Protein AF-A0A399ENX2-F1 (afdb_monomer_lite)

Radius of gyration: 19.81 Å; chains: 1; bounding box: 39×36×62 Å

Organism: NCBI:txid2026184

Structure (mmCIF, N/CA/C/O backbone):
data_AF-A0A399ENX2-F1
#
_entry.id   AF-A0A399ENX2-F1
#
loop_
_atom_site.group_PDB
_atom_site.id
_atom_site.type_symbol
_atom_site.label_atom_id
_atom_site.label_alt_id
_atom_site.label_comp_id
_atom_site.label_asym_id
_atom_site.label_entity_id
_atom_site.label_seq_id
_atom_site.pdbx_PDB_ins_code
_atom_site.Cartn_x
_atom_site.Cartn_y
_atom_site.Cartn_z
_atom_site.occupancy
_atom_site.B_iso_or_equiv
_atom_site.auth_seq_id
_atom_site.auth_comp_id
_atom_site.auth_asym_id
_atom_site.auth_atom_id
_atom_site.pdbx_PDB_model_num
ATOM 1 N N . MET A 1 1 ? 6.459 10.804 -5.929 1.00 32.31 1 MET A N 1
ATOM 2 C CA . MET A 1 1 ? 5.048 11.078 -5.557 1.00 32.31 1 MET A CA 1
ATOM 3 C C . MET A 1 1 ? 4.232 11.403 -6.807 1.00 32.31 1 MET A C 1
ATOM 5 O O . MET A 1 1 ? 3.895 12.558 -7.044 1.00 32.31 1 MET A O 1
ATOM 9 N N . ARG A 1 2 ? 3.895 10.392 -7.619 1.00 31.39 2 ARG A N 1
ATOM 10 C CA . ARG A 1 2 ? 2.853 10.537 -8.644 1.00 31.39 2 ARG A CA 1
ATOM 11 C C . ARG A 1 2 ? 1.516 10.120 -8.028 1.00 31.39 2 ARG A C 1
ATOM 13 O O . ARG A 1 2 ? 1.031 9.014 -8.203 1.00 31.39 2 ARG A O 1
ATOM 20 N N . LEU A 1 3 ? 0.946 11.028 -7.238 1.00 34.56 3 LEU A N 1
ATOM 21 C CA . LEU A 1 3 ? -0.467 10.996 -6.867 1.00 34.56 3 LEU A CA 1
ATOM 22 C C . LEU A 1 3 ? -1.194 12.026 -7.737 1.00 34.56 3 LEU A C 1
ATOM 24 O O . LEU A 1 3 ? -1.279 13.186 -7.348 1.00 34.56 3 LEU A O 1
ATOM 28 N N . ALA A 1 4 ? -1.699 11.608 -8.902 1.00 41.62 4 ALA A N 1
ATOM 29 C CA . ALA A 1 4 ? -2.878 12.208 -9.534 1.00 41.62 4 ALA A CA 1
ATOM 30 C C . ALA A 1 4 ? -3.392 11.290 -10.666 1.00 41.62 4 ALA A C 1
ATOM 32 O O . ALA A 1 4 ? -2.636 10.958 -11.569 1.00 41.62 4 ALA A O 1
ATOM 33 N N . LEU A 1 5 ? -4.593 10.722 -10.524 1.00 34.06 5 LEU A N 1
ATOM 34 C CA . LEU A 1 5 ? -5.833 11.160 -11.189 1.00 34.06 5 LEU A CA 1
ATOM 35 C C . LEU A 1 5 ? -6.028 10.521 -12.574 1.00 34.06 5 LEU A C 1
ATOM 37 O O . LEU A 1 5 ? -5.441 10.927 -13.568 1.00 34.06 5 LEU A O 1
ATOM 41 N N . THR A 1 6 ? -6.941 9.551 -12.622 1.00 44.38 6 THR A N 1
ATOM 42 C CA . THR A 1 6 ? -7.705 9.220 -13.825 1.00 44.38 6 THR A CA 1
ATOM 43 C C . THR A 1 6 ? -8.323 10.501 -14.381 1.00 44.38 6 THR A C 1
ATOM 45 O O . THR A 1 6 ? -9.081 11.142 -13.653 1.00 44.38 6 THR A O 1
ATOM 48 N N . ASN A 1 7 ? -7.986 10.874 -15.618 1.00 37.62 7 ASN A N 1
ATOM 49 C CA . ASN A 1 7 ? -8.883 11.513 -16.588 1.00 37.62 7 ASN A CA 1
ATOM 50 C C . ASN A 1 7 ? -8.172 11.725 -17.938 1.00 37.62 7 ASN A C 1
ATOM 52 O O . ASN A 1 7 ? -7.182 12.442 -18.012 1.00 37.62 7 ASN A O 1
ATOM 56 N N . GLY A 1 8 ? -8.747 11.124 -18.987 1.00 34.31 8 GLY A N 1
ATOM 57 C CA . GLY A 1 8 ? -8.830 11.651 -20.354 1.00 34.31 8 GLY A CA 1
ATOM 58 C C . GLY A 1 8 ? -7.532 11.984 -21.088 1.00 34.31 8 GLY A C 1
ATOM 59 O O . GLY A 1 8 ? -7.083 13.126 -21.069 1.00 34.31 8 GLY A O 1
ATOM 60 N N . CYS A 1 9 ? -7.018 11.026 -21.861 1.00 28.86 9 CYS A N 1
ATOM 61 C CA . CYS A 1 9 ? -6.102 11.317 -22.960 1.00 28.86 9 CYS A CA 1
ATOM 62 C C . CYS A 1 9 ? -6.892 12.018 -24.083 1.00 28.86 9 CYS A C 1
ATOM 64 O O . CYS A 1 9 ? -7.527 11.372 -24.913 1.00 28.86 9 CYS A O 1
ATOM 66 N N . GLY A 1 10 ? -6.938 13.350 -24.050 1.00 32.22 10 GLY A N 1
ATOM 67 C CA . GLY A 1 10 ? -7.427 14.171 -25.153 1.00 32.22 10 GLY A CA 1
ATOM 68 C C . GLY A 1 10 ? -6.281 14.469 -26.109 1.00 32.22 10 GLY A C 1
ATOM 69 O O . GLY A 1 10 ? -5.343 15.181 -25.753 1.00 32.22 10 GLY A O 1
ATOM 70 N N . SER A 1 11 ? -6.349 13.919 -27.318 1.00 42.06 11 SER A N 1
ATOM 71 C CA . SER A 1 11 ? -5.441 14.244 -28.414 1.00 42.06 11 SER A CA 1
ATOM 72 C C . SER A 1 11 ? -5.590 15.718 -28.792 1.00 42.06 11 SER A C 1
ATOM 74 O O . SER A 1 11 ? -6.677 16.142 -29.170 1.00 42.06 11 SER A O 1
ATOM 76 N N . ASN A 1 12 ? -4.503 16.489 -28.746 1.00 36.00 12 ASN A N 1
ATOM 77 C CA . ASN A 1 12 ? -4.396 17.718 -29.524 1.00 36.00 12 ASN A CA 1
ATOM 78 C C . ASN A 1 12 ? -3.001 17.829 -30.142 1.00 36.00 12 ASN A C 1
ATOM 80 O O . ASN A 1 12 ? -1.979 17.804 -29.462 1.00 36.00 12 ASN A O 1
ATOM 84 N N . ASN A 1 13 ? -3.020 17.913 -31.467 1.00 46.28 13 ASN A N 1
ATOM 85 C CA . ASN A 1 13 ? -1.899 18.036 -32.380 1.00 46.28 13 ASN A CA 1
ATOM 86 C C . ASN A 1 13 ? -1.304 19.455 -32.294 1.00 46.28 13 ASN A C 1
ATOM 88 O O . ASN A 1 13 ? -2.024 20.429 -32.504 1.00 46.28 13 ASN A O 1
ATOM 92 N N . MET A 1 14 ? -0.005 19.578 -32.020 1.00 36.41 14 MET A N 1
ATOM 93 C CA . MET A 1 14 ? 0.771 20.816 -32.166 1.00 36.41 14 MET A CA 1
ATOM 94 C C . MET A 1 14 ? 2.115 20.446 -32.791 1.00 36.41 14 MET A C 1
ATOM 96 O O . MET A 1 14 ? 2.866 19.643 -32.243 1.00 36.41 14 MET A O 1
ATOM 100 N N . GLY A 1 15 ? 2.357 20.980 -33.986 1.00 35.19 15 GLY A N 1
ATOM 101 C CA . GLY A 1 15 ? 3.486 20.622 -34.829 1.00 35.19 15 GLY A CA 1
ATOM 102 C C . GLY A 1 15 ? 4.830 21.207 -34.393 1.00 35.19 15 GLY A C 1
ATOM 103 O O . GLY A 1 15 ? 4.901 22.244 -33.743 1.00 35.19 15 GLY A O 1
ATOM 104 N N . GLY A 1 16 ? 5.880 20.541 -34.881 1.00 40.84 16 GLY A N 1
ATOM 105 C CA . GLY A 1 16 ? 7.162 21.137 -35.251 1.00 40.84 16 GLY A CA 1
ATOM 106 C C . GLY A 1 16 ? 8.175 21.375 -34.136 1.00 40.84 16 GLY A C 1
ATOM 107 O O . GLY A 1 16 ? 8.324 22.507 -33.696 1.00 40.84 16 GLY A O 1
ATOM 108 N N . VAL A 1 17 ? 8.986 20.357 -33.818 1.00 38.97 17 VAL A N 1
ATOM 109 C CA . VAL A 1 17 ? 10.401 20.556 -33.451 1.00 38.97 17 VAL A CA 1
ATOM 110 C C . VAL A 1 17 ? 11.246 19.402 -34.012 1.00 38.97 17 VAL A C 1
ATOM 112 O O . VAL A 1 17 ? 10.841 18.244 -33.981 1.00 38.97 17 VAL A O 1
ATOM 115 N N . SER A 1 18 ? 12.387 19.773 -34.585 1.00 41.38 18 SER A N 1
ATOM 116 C CA . SER A 1 18 ? 13.378 18.999 -35.339 1.00 41.38 18 SER A CA 1
ATOM 117 C C . SER A 1 18 ? 14.214 18.011 -34.511 1.00 41.38 18 SER A C 1
ATOM 119 O O . SER A 1 18 ? 14.602 18.333 -33.393 1.00 41.38 18 SER A O 1
ATOM 121 N N . GLU A 1 19 ? 14.549 16.872 -35.136 1.00 44.53 19 GLU A N 1
ATOM 122 C CA . GLU A 1 19 ? 15.724 16.000 -34.918 1.00 44.53 19 GLU A CA 1
ATOM 123 C C . GLU A 1 19 ? 16.298 15.907 -33.490 1.00 44.53 19 GLU A C 1
ATOM 125 O O . GLU A 1 19 ? 17.283 16.546 -33.131 1.00 44.53 19 GLU A O 1
ATOM 130 N N . ALA A 1 20 ? 15.734 14.992 -32.703 1.00 41.16 20 ALA A N 1
ATOM 131 C CA . ALA A 1 20 ? 16.407 14.343 -31.582 1.00 41.16 20 ALA A CA 1
ATOM 132 C C . ALA A 1 20 ? 16.015 12.858 -31.606 1.00 41.16 20 ALA A C 1
ATOM 134 O O . ALA A 1 20 ? 14.891 12.537 -31.991 1.00 41.16 20 ALA A O 1
ATOM 135 N N . SER A 1 21 ? 16.951 11.961 -31.280 1.00 48.12 21 SER A N 1
ATOM 136 C CA . SER A 1 21 ? 16.830 10.498 -31.390 1.00 48.12 21 SER A CA 1
ATOM 137 C C . SER A 1 21 ? 15.417 9.986 -31.094 1.00 48.12 21 SER A C 1
ATOM 139 O O . SER A 1 21 ? 14.890 10.214 -30.006 1.00 48.12 21 SER A O 1
ATOM 141 N N . ASN A 1 22 ? 14.830 9.284 -32.062 1.00 54.19 22 ASN A N 1
ATOM 142 C CA . ASN A 1 22 ? 13.449 8.801 -32.068 1.00 54.19 22 ASN A CA 1
ATOM 143 C C . ASN A 1 22 ? 13.237 7.601 -31.118 1.00 54.19 22 ASN A C 1
ATOM 145 O O . ASN A 1 22 ? 12.662 6.584 -31.497 1.00 54.19 22 ASN A O 1
ATOM 149 N N . THR A 1 23 ? 13.771 7.687 -29.903 1.00 60.47 23 THR A N 1
ATOM 150 C CA . THR A 1 23 ? 13.661 6.658 -28.873 1.00 60.47 23 THR A CA 1
ATOM 151 C C . THR A 1 23 ? 12.516 7.055 -27.956 1.00 60.47 23 THR A C 1
ATOM 153 O O . THR A 1 23 ? 12.583 8.080 -27.274 1.00 60.47 23 THR A O 1
ATOM 156 N N . SER A 1 24 ? 11.436 6.272 -27.951 1.00 86.94 24 SER A N 1
ATOM 157 C CA . SER A 1 24 ? 10.315 6.531 -27.048 1.00 86.94 24 SER A CA 1
ATOM 158 C C . SER A 1 24 ? 10.769 6.399 -25.586 1.00 86.94 24 SER A C 1
ATOM 160 O O . SER A 1 24 ? 11.711 5.663 -25.284 1.00 86.94 24 SER A O 1
ATOM 162 N N . PHE A 1 25 ? 10.078 7.057 -24.644 1.00 84.62 25 PHE A N 1
ATOM 163 C CA . PHE A 1 25 ? 10.338 6.857 -23.207 1.00 84.62 25 PHE A CA 1
ATOM 164 C C . PHE A 1 25 ? 10.316 5.368 -22.832 1.00 84.62 25 PHE A C 1
ATOM 166 O O . PHE A 1 25 ? 11.111 4.927 -22.010 1.00 84.62 25 PHE A O 1
ATOM 173 N N . ARG A 1 26 ? 9.433 4.589 -23.470 1.00 83.62 26 ARG A N 1
ATOM 174 C CA . ARG A 1 26 ? 9.309 3.145 -23.269 1.00 83.62 26 ARG A CA 1
ATOM 175 C C . ARG A 1 26 ? 10.575 2.399 -23.692 1.00 83.62 26 ARG A C 1
ATOM 177 O O . ARG A 1 26 ? 11.005 1.510 -22.965 1.00 83.62 26 ARG A O 1
ATOM 184 N N . ASP A 1 27 ? 11.180 2.764 -24.818 1.00 89.31 27 ASP A N 1
ATOM 185 C CA . ASP A 1 27 ? 12.401 2.117 -25.315 1.00 89.31 27 ASP A CA 1
ATOM 186 C C . ASP A 1 27 ? 13.619 2.501 -24.473 1.00 89.31 27 ASP A C 1
ATOM 188 O O . ASP A 1 27 ? 14.387 1.630 -24.073 1.00 89.31 27 ASP A O 1
ATOM 192 N N . TYR A 1 28 ? 13.737 3.779 -24.103 1.00 90.31 28 TYR A N 1
ATOM 193 C CA . TYR A 1 28 ? 14.757 4.233 -23.158 1.00 90.31 28 TYR A CA 1
ATOM 194 C C . TYR A 1 28 ? 14.627 3.517 -21.807 1.00 90.31 28 TYR A C 1
ATOM 196 O O . TYR A 1 28 ? 15.604 3.001 -21.274 1.00 90.31 28 TYR A O 1
ATOM 204 N N . PHE A 1 29 ? 13.410 3.437 -21.266 1.00 90.88 29 PHE A N 1
ATOM 205 C CA . PHE A 1 29 ? 13.159 2.771 -19.993 1.00 90.88 29 PHE A CA 1
ATOM 206 C C . PHE A 1 29 ? 13.505 1.277 -20.057 1.00 90.88 29 PHE A C 1
ATOM 208 O O . PHE A 1 29 ? 14.125 0.758 -19.133 1.00 90.88 29 PHE A O 1
ATOM 215 N N . LYS A 1 30 ? 13.162 0.589 -21.156 1.00 91.56 30 LYS A N 1
ATOM 216 C CA . LYS A 1 30 ? 13.556 -0.811 -21.381 1.00 91.56 30 LYS A CA 1
ATOM 217 C C . LYS A 1 30 ? 15.075 -0.989 -21.367 1.00 91.56 30 LYS A C 1
ATOM 219 O O . LYS A 1 30 ? 15.543 -1.949 -20.764 1.00 91.56 30 LYS A O 1
ATOM 224 N N . GLU A 1 31 ? 15.818 -0.085 -22.003 1.00 94.25 31 GLU A N 1
ATOM 225 C CA . GLU A 1 31 ? 17.284 -0.125 -22.040 1.00 94.25 31 GLU A CA 1
ATOM 226 C C . GLU A 1 31 ? 17.889 0.066 -20.644 1.00 94.25 31 GLU A C 1
ATOM 228 O O . GLU A 1 31 ? 18.659 -0.774 -20.188 1.00 94.25 31 GLU A O 1
ATOM 233 N N . VAL A 1 32 ? 17.473 1.109 -19.916 1.00 94.19 32 VAL A N 1
ATOM 234 C CA . VAL A 1 32 ? 17.967 1.385 -18.552 1.00 94.19 32 VAL A CA 1
ATOM 235 C C . VAL A 1 32 ? 17.700 0.205 -17.612 1.00 94.19 32 VAL A C 1
ATOM 237 O O . VAL A 1 32 ? 18.558 -0.176 -16.822 1.00 94.19 32 VAL A O 1
ATOM 240 N N . MET A 1 33 ? 16.535 -0.439 -17.726 1.00 95.50 33 MET A N 1
ATOM 241 C CA . MET A 1 33 ? 16.175 -1.586 -16.885 1.00 95.50 33 MET A CA 1
ATOM 242 C C . MET A 1 33 ? 16.974 -2.873 -17.193 1.00 95.50 33 MET A C 1
ATOM 244 O O . MET A 1 33 ? 16.804 -3.875 -16.487 1.00 95.50 33 MET A O 1
ATOM 248 N N . GLN A 1 34 ? 17.858 -2.890 -18.199 1.00 96.19 34 GLN A N 1
ATOM 249 C CA . GLN A 1 34 ? 18.798 -4.001 -18.405 1.00 96.19 34 GLN A CA 1
ATOM 250 C C . GLN A 1 34 ? 19.881 -4.056 -17.317 1.00 96.19 34 GLN A C 1
ATOM 252 O O . GLN A 1 34 ? 20.359 -5.149 -16.993 1.00 96.19 34 GLN A O 1
ATOM 257 N N . ASP A 1 35 ? 20.197 -2.929 -16.675 1.00 97.56 35 ASP A N 1
ATOM 258 C CA . ASP A 1 35 ? 21.131 -2.877 -15.549 1.00 97.56 35 ASP A CA 1
ATOM 259 C C . ASP A 1 35 ? 20.485 -3.450 -14.261 1.00 97.56 35 ASP A C 1
ATOM 261 O O . ASP A 1 35 ? 19.408 -3.004 -13.844 1.00 97.56 35 ASP A O 1
ATOM 265 N N . PRO A 1 36 ? 21.093 -4.467 -13.612 1.00 97.62 36 PRO A N 1
ATOM 266 C CA . PRO A 1 36 ? 20.624 -4.991 -12.329 1.00 97.62 36 PRO A CA 1
ATOM 267 C C . PRO A 1 36 ? 20.491 -3.962 -11.203 1.00 97.62 36 PRO A C 1
ATOM 269 O O . PRO A 1 36 ? 19.549 -4.075 -10.413 1.00 97.62 36 PRO A O 1
ATOM 272 N N . GLU A 1 37 ? 21.390 -2.983 -11.116 1.00 97.44 37 GLU A N 1
ATOM 273 C CA . GLU A 1 37 ? 21.341 -1.953 -10.078 1.00 97.44 37 GLU A CA 1
ATOM 274 C C . GLU A 1 37 ? 20.180 -0.987 -10.318 1.00 97.44 37 GLU A C 1
ATOM 276 O O . GLU A 1 37 ? 19.431 -0.692 -9.386 1.00 97.44 37 GLU A O 1
ATOM 281 N N . GLU A 1 38 ? 19.938 -0.593 -11.570 1.00 97.44 38 GLU A N 1
ATOM 282 C CA . GLU A 1 38 ? 18.780 0.235 -11.932 1.00 97.44 38 GLU A CA 1
ATOM 283 C C . GLU A 1 38 ? 17.459 -0.478 -11.614 1.00 97.44 38 GLU A C 1
ATOM 285 O O . GLU A 1 38 ? 16.547 0.115 -11.032 1.00 97.44 38 GLU A O 1
ATOM 290 N N . ARG A 1 39 ? 17.359 -1.790 -11.882 1.00 96.94 39 ARG A N 1
ATOM 291 C CA . ARG A 1 39 ? 16.182 -2.583 -11.474 1.00 96.94 39 ARG A CA 1
ATOM 292 C C . ARG A 1 39 ? 15.990 -2.614 -9.963 1.00 96.94 39 ARG A C 1
ATOM 294 O O . ARG A 1 39 ? 14.848 -2.600 -9.497 1.00 96.94 39 ARG A O 1
ATOM 301 N N . ARG A 1 40 ? 17.079 -2.715 -9.195 1.00 97.44 40 ARG A N 1
ATOM 302 C CA . ARG A 1 40 ? 17.031 -2.734 -7.728 1.00 97.44 40 ARG A CA 1
ATOM 303 C C . ARG A 1 40 ? 16.540 -1.391 -7.192 1.00 97.44 40 ARG A C 1
ATOM 305 O O . ARG A 1 40 ? 15.585 -1.373 -6.420 1.00 97.44 40 ARG A O 1
ATOM 312 N N . LEU A 1 41 ? 17.127 -0.288 -7.652 1.00 97.25 41 LEU A N 1
ATOM 313 C CA . LEU A 1 41 ? 16.725 1.064 -7.260 1.00 97.25 41 LEU A CA 1
ATOM 314 C C . LEU A 1 41 ? 15.274 1.353 -7.657 1.00 97.25 41 LEU A C 1
ATOM 316 O O . LEU A 1 41 ? 14.492 1.854 -6.851 1.00 97.25 41 LEU A O 1
ATOM 320 N N . TYR A 1 42 ? 14.873 0.971 -8.869 1.00 96.06 42 TYR A N 1
ATOM 321 C CA . TYR A 1 42 ? 13.496 1.152 -9.314 1.00 96.06 42 TYR A CA 1
ATOM 322 C C . TYR A 1 42 ? 12.502 0.336 -8.475 1.00 96.06 42 TYR A C 1
ATOM 324 O O . TYR A 1 42 ? 11.445 0.842 -8.096 1.00 96.06 42 TYR A O 1
ATOM 332 N N . ARG A 1 43 ? 12.852 -0.905 -8.109 1.00 95.88 43 ARG A N 1
ATOM 333 C CA . ARG A 1 43 ? 12.059 -1.705 -7.165 1.00 95.88 43 ARG A CA 1
ATOM 334 C C . ARG A 1 43 ? 11.900 -0.992 -5.823 1.00 95.88 43 ARG A C 1
ATOM 336 O O . ARG A 1 43 ? 10.783 -0.942 -5.317 1.00 95.88 43 ARG A O 1
ATOM 343 N N . GLU A 1 44 ? 12.968 -0.428 -5.264 1.00 96.44 44 GLU A N 1
ATOM 344 C CA . GLU A 1 44 ? 12.912 0.305 -3.990 1.00 96.44 44 GLU A CA 1
ATOM 345 C C . GLU A 1 44 ? 11.950 1.499 -4.055 1.00 96.44 44 GLU A C 1
ATOM 347 O O 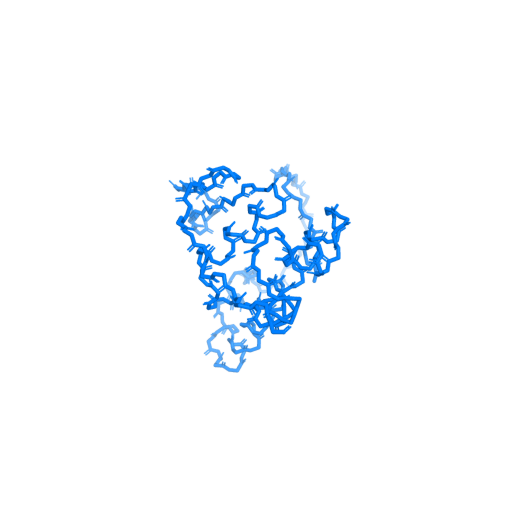. GLU A 1 44 ? 11.163 1.702 -3.125 1.00 96.44 44 GLU A O 1
ATOM 352 N N . VAL A 1 45 ? 11.943 2.225 -5.180 1.00 97.00 45 VAL A N 1
ATOM 353 C CA . VAL A 1 45 ? 10.992 3.318 -5.436 1.00 97.00 45 VAL A CA 1
ATOM 354 C C . VAL A 1 45 ? 9.550 2.807 -5.436 1.00 97.00 45 VAL A C 1
ATOM 356 O O . VAL A 1 45 ? 8.711 3.369 -4.733 1.00 97.00 45 VAL A O 1
ATOM 359 N N . LEU A 1 46 ? 9.248 1.725 -6.163 1.00 96.50 46 LEU A N 1
ATOM 360 C CA . LEU A 1 46 ? 7.896 1.146 -6.201 1.00 96.50 46 LEU A CA 1
ATOM 361 C C . LEU A 1 46 ? 7.412 0.710 -4.811 1.00 96.50 46 LEU A C 1
ATOM 363 O O . LEU A 1 46 ? 6.251 0.911 -4.446 1.00 96.50 46 LEU A O 1
ATOM 367 N N . GLU A 1 47 ? 8.301 0.118 -4.015 1.00 96.44 47 GLU A N 1
ATOM 368 C CA . GLU A 1 47 ? 7.979 -0.281 -2.649 1.00 96.44 47 GLU A CA 1
ATOM 369 C C . GLU A 1 47 ? 7.704 0.933 -1.754 1.00 96.44 47 GLU A C 1
ATOM 371 O O . GLU A 1 47 ? 6.762 0.915 -0.959 1.00 96.44 47 GLU A O 1
ATOM 376 N N . GLU A 1 48 ? 8.469 2.015 -1.910 1.00 96.88 48 GLU A N 1
ATOM 377 C CA . GLU A 1 48 ? 8.227 3.272 -1.202 1.00 96.88 48 GLU A CA 1
ATOM 378 C C . GLU A 1 48 ? 6.885 3.904 -1.578 1.00 96.88 48 GLU A C 1
ATOM 380 O O . GLU A 1 48 ? 6.147 4.367 -0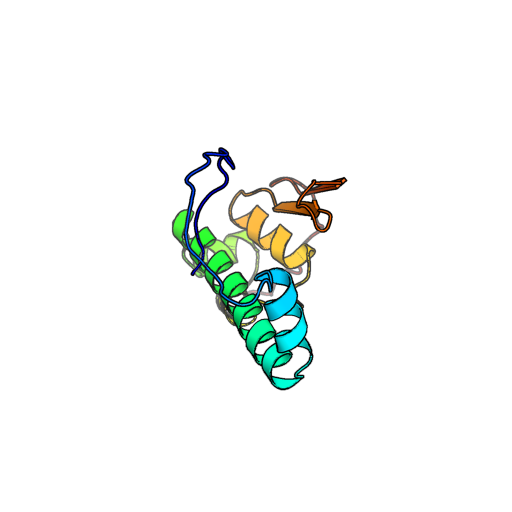.703 1.00 96.88 48 GLU A O 1
ATOM 385 N N . GLU A 1 49 ? 6.523 3.887 -2.860 1.00 96.94 49 GLU A N 1
ATOM 386 C CA . GLU A 1 49 ? 5.234 4.397 -3.322 1.00 96.94 49 GLU A CA 1
ATOM 387 C C . GLU A 1 49 ? 4.062 3.637 -2.693 1.00 96.94 49 GLU A C 1
ATOM 389 O O . GLU A 1 49 ? 3.102 4.271 -2.239 1.00 96.94 49 GLU A O 1
ATOM 394 N N . LEU A 1 50 ? 4.160 2.309 -2.563 1.00 97.00 50 LEU A N 1
ATOM 395 C CA . LEU A 1 50 ? 3.141 1.515 -1.876 1.00 97.00 50 LEU A CA 1
ATOM 396 C C . LEU A 1 50 ? 3.051 1.859 -0.380 1.00 97.00 50 LEU A C 1
ATOM 398 O O . LEU A 1 50 ? 1.945 2.063 0.127 1.00 97.00 50 LEU A O 1
ATOM 402 N N . ARG A 1 51 ? 4.184 1.989 0.328 1.00 97.12 51 ARG A N 1
ATOM 403 C CA . ARG A 1 51 ? 4.200 2.422 1.745 1.00 97.12 51 ARG A CA 1
ATOM 404 C C . ARG A 1 51 ? 3.505 3.767 1.919 1.00 97.12 51 ARG A C 1
ATOM 406 O O . ARG A 1 51 ? 2.599 3.917 2.745 1.00 97.12 51 ARG A O 1
ATOM 413 N N . ASN A 1 52 ? 3.892 4.734 1.092 1.00 97.81 52 ASN A N 1
ATOM 414 C CA . ASN A 1 52 ? 3.344 6.083 1.112 1.00 97.81 52 ASN A CA 1
ATOM 415 C C . ASN A 1 52 ? 1.838 6.085 0.814 1.00 97.81 52 ASN A C 1
ATOM 417 O O . ASN A 1 52 ? 1.088 6.797 1.487 1.00 97.81 52 ASN A O 1
ATOM 421 N N . LEU A 1 53 ? 1.374 5.255 -0.126 1.00 97.88 53 LEU A N 1
ATOM 422 C CA . LEU A 1 53 ? -0.046 5.088 -0.432 1.00 97.88 53 LEU A CA 1
ATOM 423 C C . LEU A 1 53 ? -0.842 4.569 0.775 1.00 97.88 53 LEU A C 1
ATOM 425 O O . LEU A 1 53 ? -1.880 5.144 1.107 1.00 97.88 53 LEU A O 1
ATOM 429 N N . LEU A 1 54 ? -0.371 3.530 1.470 1.00 97.94 54 LEU A N 1
ATOM 430 C CA . LEU A 1 54 ? -1.082 2.975 2.631 1.00 97.94 54 LEU A CA 1
ATOM 431 C C . LEU A 1 54 ? -1.195 3.988 3.780 1.00 97.94 54 LEU A C 1
ATOM 433 O O . LEU A 1 54 ? -2.279 4.162 4.358 1.00 97.94 54 LEU A O 1
ATOM 437 N N . VAL A 1 55 ? -0.107 4.708 4.068 1.00 98.31 55 VAL A N 1
ATOM 438 C CA . VAL A 1 55 ? -0.087 5.787 5.071 1.00 98.31 55 VAL A CA 1
ATOM 439 C C . VAL A 1 55 ? -1.037 6.913 4.665 1.00 98.31 55 VAL A C 1
ATOM 441 O O . VAL A 1 55 ? -1.803 7.429 5.489 1.00 98.31 55 VAL A O 1
ATOM 444 N N . TYR A 1 56 ? -1.008 7.298 3.389 1.00 98.38 56 TYR A N 1
ATOM 445 C CA . TYR A 1 56 ? -1.872 8.329 2.831 1.00 98.38 56 TYR A CA 1
ATOM 446 C C . TYR A 1 56 ? -3.355 7.974 2.967 1.00 98.38 56 TYR A C 1
ATOM 448 O O . TYR A 1 56 ? -4.135 8.793 3.455 1.00 98.38 56 TYR A O 1
ATOM 456 N N . LEU A 1 57 ? -3.748 6.755 2.588 1.00 98.19 57 LEU A N 1
ATOM 457 C CA . LEU A 1 57 ? -5.132 6.288 2.666 1.00 98.19 57 LEU A CA 1
ATOM 458 C C . LEU A 1 57 ? -5.648 6.289 4.107 1.00 98.19 57 LEU A C 1
ATOM 460 O O . LEU A 1 57 ? -6.741 6.803 4.368 1.00 98.19 57 LEU A O 1
ATOM 464 N N . ARG A 1 58 ? -4.847 5.807 5.066 1.00 98.44 58 ARG A N 1
ATOM 465 C CA . ARG A 1 58 ? -5.216 5.847 6.488 1.00 98.44 58 ARG A CA 1
ATOM 466 C C . ARG A 1 58 ? -5.420 7.279 6.979 1.00 98.44 58 ARG A C 1
ATOM 468 O O . ARG A 1 58 ? -6.433 7.574 7.618 1.00 98.44 58 ARG A O 1
ATOM 475 N N . LYS A 1 59 ? -4.487 8.184 6.660 1.00 98.25 59 LYS A N 1
ATOM 476 C CA . LYS A 1 59 ? -4.597 9.608 7.017 1.00 98.25 59 LYS A CA 1
ATOM 477 C C . LYS A 1 59 ? -5.815 10.266 6.366 1.00 98.25 59 LYS A C 1
ATOM 479 O O . LYS A 1 59 ? -6.524 11.007 7.040 1.00 98.25 59 LYS A O 1
ATOM 4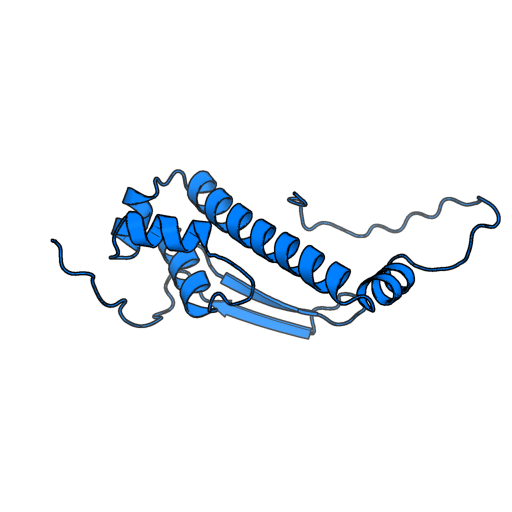84 N N . ARG A 1 60 ? -6.121 9.950 5.102 1.00 98.31 60 ARG A N 1
ATOM 485 C CA . ARG A 1 60 ? -7.339 10.408 4.407 1.00 98.31 60 ARG A CA 1
ATOM 486 C C . ARG A 1 60 ? -8.620 9.967 5.109 1.00 98.31 60 ARG A C 1
ATOM 488 O O . ARG A 1 60 ? -9.581 10.729 5.140 1.00 98.31 60 ARG A O 1
ATOM 495 N N . ARG A 1 61 ? -8.627 8.775 5.709 1.00 97.56 61 ARG A N 1
ATOM 496 C CA . ARG A 1 61 ? -9.730 8.282 6.551 1.00 97.56 61 ARG A CA 1
ATOM 497 C C . ARG A 1 61 ? -9.690 8.807 7.994 1.00 97.56 61 ARG A C 1
ATOM 499 O O . ARG A 1 61 ? -10.534 8.419 8.790 1.00 97.56 61 ARG A O 1
ATOM 506 N N . ARG A 1 62 ? -8.759 9.715 8.320 1.00 97.94 62 ARG A N 1
ATOM 507 C CA . ARG A 1 62 ? -8.584 10.353 9.639 1.00 97.94 62 ARG A CA 1
ATOM 508 C C . ARG A 1 62 ? -8.342 9.356 10.778 1.00 97.94 62 ARG A C 1
ATOM 510 O O . ARG A 1 62 ? -8.739 9.601 11.912 1.00 97.94 62 ARG A O 1
ATOM 517 N N . LEU A 1 63 ? -7.676 8.240 10.484 1.00 98.00 63 LEU A N 1
ATOM 518 C CA . LEU A 1 63 ? -7.376 7.207 11.475 1.00 98.00 63 LEU A CA 1
ATOM 519 C C . LEU A 1 63 ? -5.931 7.302 11.973 1.00 98.00 63 LEU A C 1
ATOM 521 O O . LEU A 1 63 ? -4.977 7.467 11.202 1.00 98.00 63 LEU A O 1
ATOM 525 N N . THR A 1 64 ? -5.753 7.141 13.282 1.00 98.38 64 THR A N 1
ATOM 526 C CA . THR A 1 64 ? -4.437 6.874 13.873 1.00 98.38 64 THR A CA 1
ATOM 527 C C . THR A 1 64 ? -4.027 5.425 13.585 1.00 98.38 64 THR A C 1
ATOM 529 O O . THR A 1 64 ? -4.860 4.592 13.227 1.00 98.38 64 THR A O 1
ATOM 532 N N . GLN A 1 65 ? -2.742 5.093 13.747 1.00 98.19 65 GLN A N 1
ATOM 533 C CA . GLN A 1 65 ? -2.297 3.693 13.663 1.00 98.19 65 GLN A CA 1
ATOM 534 C C . GLN A 1 65 ? -2.989 2.816 14.718 1.00 98.19 65 GLN A C 1
ATOM 536 O O . GLN A 1 65 ? -3.298 1.668 14.434 1.00 98.19 65 GLN A O 1
ATOM 541 N N . GLN A 1 66 ? -3.265 3.368 15.906 1.00 98.19 66 GLN A N 1
ATOM 542 C CA . GLN A 1 66 ? -3.992 2.685 16.980 1.00 98.19 66 GLN A CA 1
ATOM 543 C C . GLN A 1 66 ? -5.435 2.363 16.565 1.00 98.19 66 GLN A C 1
ATOM 545 O O . GLN A 1 66 ? -5.848 1.212 16.639 1.00 98.19 66 GLN A O 1
ATOM 550 N N . ALA A 1 67 ? -6.165 3.348 16.035 1.00 97.94 67 ALA A N 1
ATOM 551 C CA . ALA A 1 67 ? -7.544 3.146 15.590 1.00 97.94 67 ALA A CA 1
ATOM 552 C C . ALA A 1 67 ? -7.637 2.153 14.418 1.00 97.94 67 ALA A C 1
ATOM 554 O O . ALA A 1 67 ? -8.588 1.383 14.325 1.00 97.94 67 ALA A O 1
ATOM 555 N N . LEU A 1 68 ? -6.650 2.146 13.514 1.00 97.50 68 LEU A N 1
ATOM 556 C CA . LEU A 1 68 ? -6.588 1.133 12.460 1.00 97.50 68 LEU A CA 1
ATOM 557 C C . LEU A 1 68 ? -6.289 -0.264 13.030 1.00 97.50 68 LEU A C 1
ATOM 559 O O . LEU A 1 68 ? -6.880 -1.243 12.582 1.00 97.50 68 LEU A O 1
ATOM 563 N N . ALA A 1 69 ? -5.403 -0.356 14.022 1.00 96.25 69 ALA A N 1
ATOM 564 C CA . ALA A 1 69 ? -5.051 -1.613 14.672 1.00 96.25 69 ALA A CA 1
ATOM 565 C C . ALA A 1 69 ? -6.261 -2.258 15.363 1.00 96.25 69 ALA A C 1
ATOM 567 O O . ALA A 1 69 ? -6.491 -3.453 15.194 1.00 96.25 69 ALA A O 1
ATOM 568 N N . GLU A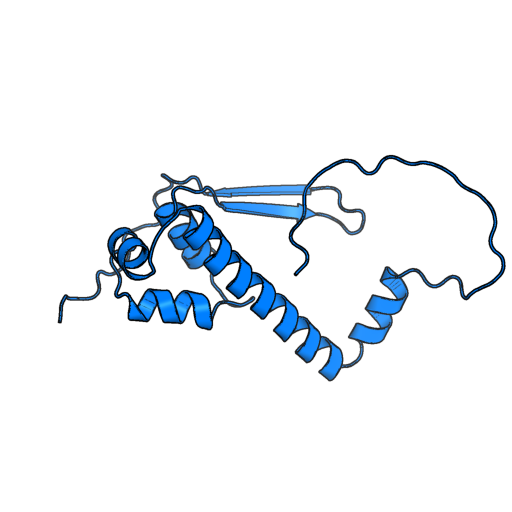 1 70 ? -7.082 -1.452 16.041 1.00 95.88 70 GLU A N 1
ATOM 569 C CA . GLU A 1 70 ? -8.348 -1.882 16.651 1.00 95.88 70 GLU A CA 1
ATOM 570 C C . GLU A 1 70 ? -9.310 -2.475 15.618 1.00 95.88 70 GLU A C 1
ATOM 572 O O . GLU A 1 70 ? -9.880 -3.538 15.847 1.00 95.88 70 GLU A O 1
ATOM 577 N N . ARG A 1 71 ? -9.438 -1.843 14.444 1.00 94.62 71 ARG A N 1
ATOM 578 C CA . ARG A 1 71 ? -10.279 -2.357 13.350 1.00 94.62 71 ARG A CA 1
ATOM 579 C C . ARG A 1 71 ? -9.745 -3.646 12.732 1.00 94.62 71 ARG A C 1
ATOM 581 O O . ARG A 1 71 ? -10.528 -4.469 12.277 1.00 94.62 71 ARG A O 1
ATOM 588 N N . LEU A 1 72 ? -8.424 -3.809 12.696 1.00 92.56 72 LEU A N 1
ATOM 589 C CA . LEU A 1 72 ? -7.760 -5.001 12.165 1.00 92.56 72 LEU A CA 1
ATOM 590 C C . LEU A 1 72 ? -7.671 -6.149 13.186 1.00 92.56 72 LEU A C 1
ATOM 592 O O . LEU A 1 72 ? -7.359 -7.276 12.797 1.00 92.56 72 LEU A O 1
ATOM 596 N N . GLY A 1 73 ? -7.905 -5.878 14.475 1.00 93.06 73 GLY A N 1
ATOM 597 C CA . GLY A 1 73 ? -7.696 -6.846 15.555 1.00 93.06 73 GLY A CA 1
ATOM 598 C C . GLY A 1 73 ? -6.219 -7.184 15.800 1.00 93.06 73 GLY A C 1
ATOM 599 O O . GLY A 1 73 ? -5.898 -8.306 16.194 1.00 93.06 73 GLY A O 1
ATOM 600 N N . VAL A 1 74 ? -5.312 -6.235 15.544 1.00 93.44 74 VAL A N 1
ATOM 601 C CA . VAL A 1 74 ? -3.854 -6.391 15.710 1.00 93.44 74 VAL A CA 1
ATOM 602 C C . VAL A 1 74 ? -3.287 -5.299 16.618 1.00 93.44 74 VAL A C 1
ATOM 604 O O . VAL A 1 74 ? -3.993 -4.392 17.048 1.00 93.44 74 VAL A O 1
ATOM 607 N N . THR A 1 75 ? -1.989 -5.353 16.914 1.00 95.44 75 THR A N 1
ATOM 608 C CA . THR A 1 75 ? -1.322 -4.305 17.701 1.00 95.44 75 THR A CA 1
ATOM 609 C C . THR A 1 75 ? -0.994 -3.074 16.852 1.00 95.44 75 THR A C 1
ATOM 611 O O . THR A 1 75 ? -0.758 -3.164 15.644 1.00 95.44 75 THR A O 1
ATOM 614 N N . ARG A 1 76 ? -0.875 -1.900 17.487 1.00 97.06 76 ARG A N 1
ATOM 615 C CA . ARG A 1 76 ? -0.363 -0.690 16.817 1.00 97.06 76 ARG A CA 1
ATOM 616 C C . ARG A 1 76 ? 1.021 -0.912 16.200 1.00 97.06 76 ARG A C 1
ATOM 618 O O . ARG A 1 76 ? 1.285 -0.412 15.109 1.00 97.06 76 ARG A O 1
ATOM 625 N N . SER A 1 77 ? 1.889 -1.664 16.885 1.00 96.38 77 SER A N 1
ATOM 626 C CA . SER A 1 77 ? 3.216 -2.032 16.374 1.00 96.38 77 SER A CA 1
ATOM 627 C C . SER A 1 77 ? 3.105 -2.818 15.066 1.00 96.38 77 SER A C 1
ATOM 629 O O . SER A 1 77 ? 3.794 -2.501 14.099 1.00 96.38 77 SER A O 1
ATOM 631 N N . ARG A 1 78 ? 2.154 -3.761 14.980 1.00 95.12 78 ARG A N 1
ATOM 632 C CA . ARG A 1 78 ? 1.890 -4.512 13.750 1.00 95.12 78 ARG A CA 1
ATOM 633 C C . ARG A 1 78 ? 1.448 -3.602 12.606 1.00 95.12 78 ARG A C 1
ATOM 635 O O . ARG A 1 78 ? 1.965 -3.758 11.508 1.00 95.12 78 ARG A O 1
ATOM 642 N N . VAL A 1 79 ? 0.576 -2.622 12.853 1.00 96.44 79 VAL A N 1
ATOM 643 C CA . VAL A 1 79 ? 0.202 -1.621 11.831 1.00 96.44 79 VAL A CA 1
ATOM 644 C C . VAL A 1 79 ? 1.404 -0.781 11.406 1.00 96.44 79 VAL A C 1
ATOM 646 O O . VAL A 1 79 ? 1.614 -0.581 10.214 1.00 96.44 79 VAL A O 1
ATOM 649 N N . SER A 1 80 ? 2.225 -0.324 12.355 1.00 96.75 80 SER A N 1
ATOM 650 C CA . SER A 1 80 ? 3.448 0.416 12.026 1.00 96.75 80 SER A CA 1
ATOM 651 C C . SER A 1 80 ? 4.396 -0.417 11.166 1.00 96.75 80 SER A C 1
ATOM 653 O O . SER A 1 80 ? 4.975 0.112 10.224 1.00 96.75 80 SER A O 1
ATOM 655 N N . GLN A 1 81 ? 4.540 -1.709 11.468 1.00 94.88 81 GLN A N 1
ATOM 656 C CA . GLN A 1 81 ? 5.336 -2.629 10.667 1.00 94.88 81 GLN A CA 1
ATOM 657 C C . GLN A 1 81 ? 4.726 -2.809 9.275 1.00 94.88 81 GLN A C 1
ATOM 659 O O . GLN A 1 81 ? 5.453 -2.691 8.303 1.00 94.88 81 GLN A O 1
ATOM 664 N N . MET A 1 82 ? 3.410 -3.027 9.164 1.00 94.56 82 MET A N 1
ATOM 665 C CA . MET A 1 82 ? 2.723 -3.133 7.871 1.00 94.56 82 MET A CA 1
ATOM 666 C C . MET A 1 82 ? 2.964 -1.899 6.993 1.00 94.56 82 MET A C 1
ATOM 668 O O . MET A 1 82 ? 3.248 -2.051 5.813 1.00 94.56 82 MET A O 1
ATOM 672 N N . GLU A 1 83 ? 2.893 -0.686 7.551 1.00 96.12 83 GLU A N 1
ATOM 673 C CA . GLU A 1 83 ? 3.158 0.552 6.803 1.00 96.12 83 GLU A CA 1
ATOM 674 C C . GLU A 1 83 ? 4.644 0.730 6.453 1.00 96.12 83 GLU A C 1
ATOM 676 O O . GLU A 1 83 ? 4.961 1.223 5.374 1.00 96.12 83 GLU A O 1
ATOM 681 N N . ALA A 1 84 ? 5.558 0.338 7.344 1.00 94.56 84 ALA A N 1
ATOM 682 C CA . ALA A 1 84 ? 6.999 0.514 7.152 1.00 94.56 84 ALA A CA 1
ATOM 683 C C . ALA A 1 84 ? 7.634 -0.560 6.257 1.00 94.56 84 ALA A C 1
ATOM 685 O O . ALA A 1 84 ? 8.626 -0.283 5.592 1.00 94.56 84 ALA A O 1
ATOM 686 N N . SER A 1 85 ? 7.080 -1.773 6.240 1.00 92.62 85 SER A N 1
ATOM 687 C CA . SER A 1 85 ? 7.594 -2.909 5.472 1.00 92.62 85 SER A CA 1
ATOM 688 C C . SER A 1 85 ? 6.745 -3.243 4.248 1.00 92.62 85 SER A C 1
ATOM 690 O O . SER A 1 85 ? 6.996 -4.267 3.616 1.00 92.62 85 SER A O 1
ATOM 692 N N . ALA A 1 86 ? 5.716 -2.447 3.928 1.00 92.81 86 ALA A N 1
ATOM 693 C CA . ALA A 1 86 ? 4.969 -2.649 2.693 1.00 92.81 86 ALA A CA 1
ATOM 694 C C . ALA A 1 86 ? 5.888 -2.485 1.472 1.00 92.81 86 ALA A C 1
ATOM 696 O O . ALA A 1 86 ? 6.844 -1.704 1.466 1.00 92.81 86 ALA A O 1
ATOM 697 N N . GLY A 1 87 ? 5.579 -3.263 0.443 1.00 94.25 87 GLY A N 1
ATOM 698 C CA . GLY A 1 87 ? 6.353 -3.396 -0.785 1.00 94.25 87 GLY A CA 1
ATOM 699 C C . GLY A 1 87 ? 5.719 -4.419 -1.726 1.00 94.25 87 GLY A C 1
ATOM 700 O O . GLY A 1 87 ? 4.660 -4.970 -1.420 1.00 94.25 87 GLY A O 1
ATOM 701 N N . LEU A 1 88 ? 6.363 -4.708 -2.857 1.00 92.69 88 LEU A N 1
ATOM 702 C CA . LEU A 1 88 ? 5.808 -5.572 -3.908 1.00 92.69 88 LEU A CA 1
ATOM 703 C C . LEU A 1 88 ? 5.590 -7.030 -3.463 1.00 92.69 88 LEU A C 1
ATOM 705 O O . LEU A 1 88 ? 4.840 -7.757 -4.103 1.00 92.69 88 LEU A O 1
ATOM 709 N N . SER A 1 89 ? 6.215 -7.457 -2.363 1.00 92.75 89 SER A N 1
ATOM 710 C CA . SER A 1 89 ? 6.006 -8.769 -1.735 1.00 92.75 89 SER A CA 1
ATOM 711 C C . SER A 1 89 ? 4.814 -8.815 -0.768 1.00 92.75 89 SER A C 1
ATOM 713 O O . SER A 1 89 ? 4.511 -9.872 -0.214 1.00 92.75 89 SER A O 1
ATOM 715 N N . THR A 1 90 ? 4.130 -7.689 -0.541 1.00 94.75 90 THR A N 1
ATOM 716 C CA . THR A 1 90 ? 2.958 -7.638 0.343 1.00 94.75 90 THR A CA 1
ATOM 717 C C . THR A 1 90 ? 1.824 -8.441 -0.278 1.00 94.75 90 THR A C 1
ATOM 719 O O . THR A 1 90 ? 1.450 -8.207 -1.426 1.00 94.75 90 THR A O 1
ATOM 722 N N . SER A 1 91 ? 1.259 -9.383 0.479 1.00 93.56 91 SER A N 1
ATOM 723 C CA . SER A 1 91 ? 0.194 -10.235 -0.044 1.00 93.56 91 SER A CA 1
ATOM 724 C C . SER A 1 91 ? -1.064 -9.431 -0.375 1.00 93.56 91 SER A C 1
ATOM 726 O O . SER A 1 91 ? -1.404 -8.451 0.298 1.00 93.56 91 SER A O 1
ATOM 728 N N . LEU A 1 92 ? -1.800 -9.896 -1.387 1.00 93.56 92 LEU A N 1
ATOM 729 C CA . LEU A 1 92 ? -3.094 -9.325 -1.753 1.00 93.56 92 LEU A CA 1
ATOM 730 C C . LEU A 1 92 ? -4.062 -9.310 -0.563 1.00 93.56 92 LEU A C 1
ATOM 732 O O . LEU A 1 92 ? -4.757 -8.323 -0.345 1.00 93.56 92 LEU A O 1
ATOM 736 N N . GLU A 1 93 ? -4.061 -10.372 0.242 1.00 92.31 93 GLU A N 1
ATOM 737 C CA . GLU A 1 93 ? -4.891 -10.469 1.441 1.00 92.31 93 GLU A CA 1
ATOM 738 C C . GLU A 1 93 ? -4.560 -9.374 2.467 1.00 92.31 93 GLU A C 1
ATOM 740 O O . GLU A 1 93 ? -5.468 -8.747 3.009 1.00 92.31 93 GLU A O 1
ATOM 745 N N . ALA A 1 94 ? -3.276 -9.083 2.707 1.00 93.19 94 ALA A N 1
ATOM 746 C CA . ALA A 1 94 ? -2.878 -8.027 3.636 1.00 93.19 94 ALA A CA 1
ATOM 747 C C . ALA A 1 94 ? -3.343 -6.644 3.153 1.00 93.19 94 ALA A C 1
ATOM 749 O O . ALA A 1 94 ? -3.868 -5.861 3.949 1.00 93.19 94 ALA A O 1
ATOM 750 N N . LEU A 1 95 ? -3.203 -6.360 1.853 1.00 95.88 95 LEU A N 1
ATOM 751 C CA . LEU A 1 95 ? -3.702 -5.123 1.243 1.00 95.88 95 LEU A CA 1
ATOM 752 C C . LEU A 1 95 ? -5.230 -5.032 1.322 1.00 95.88 95 LEU A C 1
ATOM 754 O O . LEU A 1 95 ? -5.770 -3.969 1.632 1.00 95.88 95 LEU A O 1
ATOM 758 N N . ALA A 1 96 ? -5.926 -6.143 1.089 1.00 95.44 96 ALA A N 1
ATOM 759 C CA . ALA A 1 96 ? -7.378 -6.205 1.141 1.00 95.44 96 ALA A CA 1
ATOM 760 C C . ALA A 1 96 ? -7.907 -5.985 2.563 1.00 95.44 96 ALA A C 1
ATOM 762 O O . ALA A 1 96 ? -8.750 -5.116 2.761 1.00 95.44 96 ALA A O 1
ATOM 763 N N . ARG A 1 97 ? -7.345 -6.663 3.574 1.00 93.81 97 ARG A N 1
ATOM 764 C CA . ARG A 1 97 ? -7.681 -6.431 4.992 1.00 93.81 97 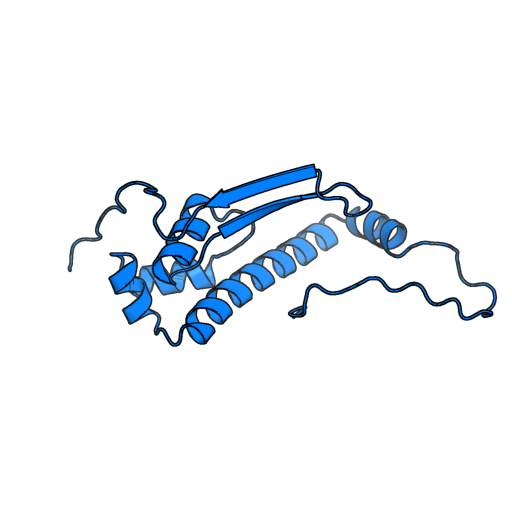ARG A CA 1
ATOM 765 C C . ARG A 1 97 ? -7.418 -4.981 5.403 1.00 93.81 97 ARG A C 1
ATOM 767 O O . ARG A 1 97 ? -8.237 -4.373 6.090 1.00 93.81 97 ARG A O 1
ATOM 774 N N . TYR A 1 98 ? -6.301 -4.400 4.957 1.00 96.12 98 TYR A N 1
ATOM 775 C CA . TYR A 1 98 ? -5.990 -2.992 5.209 1.00 96.12 98 TYR A CA 1
ATOM 776 C C . TYR A 1 98 ? -7.053 -2.066 4.597 1.00 96.12 98 TYR A C 1
ATOM 778 O O . TYR A 1 98 ? -7.554 -1.171 5.276 1.00 96.12 98 TYR A O 1
ATOM 786 N N . ALA A 1 99 ? -7.449 -2.303 3.342 1.00 96.62 99 ALA A N 1
ATOM 787 C CA . ALA A 1 99 ? -8.517 -1.557 2.678 1.00 96.62 99 ALA A CA 1
ATOM 788 C C . ALA A 1 99 ? -9.870 -1.713 3.401 1.00 96.62 99 ALA A C 1
ATOM 790 O O . ALA A 1 99 ? -10.527 -0.710 3.686 1.00 96.62 99 ALA A O 1
ATOM 791 N N . GLN A 1 100 ? -10.249 -2.930 3.793 1.00 94.94 100 GLN A N 1
ATOM 792 C CA . GLN A 1 100 ? -11.487 -3.205 4.529 1.00 94.94 100 GLN A CA 1
ATOM 793 C C . GLN A 1 100 ? -11.537 -2.481 5.877 1.00 94.94 100 GLN A C 1
ATOM 795 O O . GLN A 1 100 ? -12.525 -1.815 6.183 1.00 94.94 100 GLN A O 1
ATOM 800 N N . ALA A 1 101 ? -10.445 -2.490 6.647 1.00 95.50 101 ALA A N 1
ATOM 801 C CA . ALA A 1 101 ? -10.369 -1.757 7.912 1.00 95.50 101 ALA A CA 1
ATOM 802 C C . ALA A 1 101 ? -10.493 -0.228 7.726 1.00 95.50 101 ALA A C 1
ATOM 804 O O . ALA A 1 101 ? -10.945 0.501 8.618 1.00 95.50 101 ALA A O 1
ATOM 805 N N . LEU A 1 102 ? -10.156 0.276 6.539 1.00 96.44 102 LEU A N 1
ATOM 806 C CA . LEU A 1 102 ? -10.399 1.660 6.136 1.00 96.44 102 LEU A CA 1
ATOM 807 C C . LEU A 1 102 ? -11.812 1.906 5.574 1.00 96.44 102 LEU A C 1
ATOM 809 O O . LEU A 1 102 ? -12.175 3.070 5.380 1.00 96.44 102 LEU A O 1
ATOM 813 N N . GLY A 1 103 ? -12.615 0.865 5.333 1.00 94.88 103 GLY A N 1
ATOM 814 C CA . GLY A 1 103 ? -13.905 0.938 4.641 1.00 94.88 103 GLY A CA 1
ATOM 815 C C . GLY A 1 103 ? -13.740 1.263 3.153 1.00 94.88 103 GLY A C 1
ATOM 816 O O . GLY A 1 103 ? -14.386 2.184 2.640 1.00 94.88 103 GLY A O 1
ATOM 817 N N . LEU A 1 104 ? -12.789 0.597 2.498 1.00 96.31 104 LEU A N 1
ATOM 818 C CA . LEU A 1 104 ? -12.446 0.721 1.082 1.00 96.31 104 LEU A CA 1
ATOM 819 C C . LEU A 1 104 ? -12.552 -0.644 0.395 1.00 96.31 104 LEU A C 1
ATOM 821 O O . LEU A 1 104 ? -12.242 -1.669 0.997 1.00 96.31 104 LEU A O 1
ATOM 825 N N . SER A 1 105 ? -12.920 -0.632 -0.884 1.00 95.00 105 SER A N 1
ATOM 826 C CA . SER A 1 105 ? -12.736 -1.778 -1.778 1.00 95.00 105 SER A CA 1
ATOM 827 C C . SER A 1 105 ? -11.311 -1.783 -2.332 1.00 95.00 105 SER A C 1
ATOM 829 O O . SER A 1 105 ? -10.744 -0.715 -2.586 1.00 95.00 105 SER A O 1
ATOM 831 N N . LEU A 1 106 ? -10.761 -2.967 -2.593 1.00 96.50 106 LEU A N 1
ATOM 832 C CA . LEU A 1 106 ? -9.522 -3.129 -3.353 1.00 96.50 106 LEU A CA 1
ATOM 833 C C . LEU A 1 106 ? -9.856 -3.603 -4.770 1.00 96.50 106 LEU A C 1
ATOM 835 O O . LEU A 1 106 ? -10.582 -4.580 -4.937 1.00 96.50 106 LEU A O 1
ATOM 839 N N . ARG A 1 107 ? -9.324 -2.923 -5.789 1.00 95.88 107 ARG A N 1
ATOM 840 C CA . ARG A 1 107 ? -9.455 -3.318 -7.196 1.00 95.88 107 ARG A CA 1
ATOM 841 C C . ARG A 1 107 ? -8.078 -3.600 -7.783 1.00 95.88 107 ARG A C 1
ATOM 843 O O . ARG A 1 107 ? -7.176 -2.782 -7.633 1.00 95.88 107 ARG A O 1
ATOM 850 N N . LEU A 1 108 ? -7.959 -4.729 -8.469 1.00 95.12 108 LEU A N 1
ATOM 851 C CA . LEU A 1 108 ? -6.831 -5.069 -9.325 1.00 95.12 108 LEU A CA 1
ATOM 852 C C . LEU A 1 108 ? -7.278 -5.003 -10.782 1.00 95.12 108 LEU A C 1
ATOM 854 O O . LEU A 1 108 ? -8.365 -5.477 -11.121 1.00 95.12 108 LEU A O 1
ATOM 858 N N . GLU A 1 109 ? -6.434 -4.430 -11.630 1.00 96.94 109 GLU A N 1
ATOM 859 C CA . GLU A 1 109 ? -6.654 -4.342 -13.071 1.00 96.94 109 GLU A CA 1
ATOM 860 C C . GLU A 1 109 ? -5.440 -4.939 -13.787 1.00 96.94 109 GLU A C 1
ATOM 862 O O . GLU A 1 109 ? -4.300 -4.679 -13.401 1.00 96.94 109 GLU A O 1
ATOM 867 N N . PHE A 1 110 ? -5.694 -5.758 -14.805 1.00 96.44 110 PHE A N 1
ATOM 868 C CA . PHE A 1 110 ? -4.680 -6.255 -15.731 1.00 96.44 110 PHE A CA 1
ATOM 869 C C . PHE A 1 110 ? -4.853 -5.500 -17.040 1.00 96.44 110 PHE A C 1
ATOM 871 O O . PHE A 1 110 ? -5.948 -5.523 -17.605 1.00 96.44 110 PHE A O 1
ATOM 878 N N . ALA A 1 111 ? -3.796 -4.840 -17.500 1.00 96.38 111 ALA A N 1
ATOM 879 C CA . ALA A 1 111 ? -3.790 -4.085 -18.744 1.00 96.38 111 ALA A CA 1
ATOM 880 C C . ALA A 1 111 ? -2.667 -4.569 -19.668 1.00 96.38 111 ALA A C 1
ATOM 882 O O . ALA A 1 111 ? -1.668 -5.110 -19.185 1.00 96.38 111 ALA A O 1
ATOM 883 N N . ASP A 1 112 ? -2.849 -4.405 -20.975 1.00 95.00 112 ASP A N 1
ATOM 884 C CA . ASP A 1 112 ? -1.804 -4.679 -21.962 1.00 95.00 112 ASP A CA 1
ATOM 885 C C . ASP A 1 112 ? -0.784 -3.529 -22.074 1.00 95.00 112 ASP A C 1
ATOM 887 O O . ASP A 1 112 ? -0.769 -2.589 -21.274 1.00 95.00 112 ASP A O 1
ATOM 891 N N . GLU A 1 113 ? 0.119 -3.624 -23.052 1.00 87.88 113 GLU A N 1
ATOM 892 C CA . GLU A 1 113 ? 1.184 -2.638 -23.254 1.00 87.88 113 GLU A CA 1
ATOM 893 C C . GLU A 1 113 ? 0.682 -1.269 -23.742 1.00 87.88 113 GLU A C 1
ATOM 895 O O . GLU A 1 113 ? 1.419 -0.286 -23.616 1.00 87.88 113 GLU A O 1
ATOM 900 N N . ASP A 1 114 ? -0.543 -1.211 -24.270 1.00 89.94 114 ASP A N 1
ATOM 901 C CA . ASP A 1 114 ? -1.206 0.005 -24.745 1.00 89.94 114 ASP A CA 1
ATOM 902 C C . ASP A 1 114 ? -2.122 0.612 -23.663 1.00 89.94 114 ASP A C 1
ATOM 904 O O . ASP A 1 114 ? -2.614 1.734 -23.802 1.00 89.94 114 ASP A O 1
ATOM 908 N N . GLY A 1 115 ? -2.286 -0.092 -22.537 1.00 90.94 115 GLY A N 1
ATOM 909 C CA . GLY A 1 115 ? -3.070 0.337 -21.383 1.00 90.94 115 GLY A CA 1
ATOM 910 C C . GLY A 1 115 ? -4.537 -0.092 -21.428 1.00 90.94 115 GLY A C 1
ATOM 911 O O . GLY A 1 115 ? -5.309 0.334 -20.565 1.00 90.94 115 GLY A O 1
ATOM 912 N N . GLU A 1 116 ? -4.932 -0.937 -22.382 1.00 95.69 116 GLU A N 1
ATOM 913 C CA . GLU A 1 116 ? -6.284 -1.494 -22.440 1.00 95.69 116 GLU A CA 1
ATOM 914 C C . GLU A 1 116 ? -6.490 -2.497 -21.301 1.00 95.69 116 GLU A C 1
ATOM 916 O O . GLU A 1 116 ? -5.726 -3.448 -21.129 1.00 95.69 116 GLU A O 1
ATOM 921 N N . VAL A 1 117 ? -7.531 -2.286 -20.489 1.00 97.38 117 VAL A N 1
ATOM 922 C CA . VAL A 1 117 ? -7.824 -3.141 -19.328 1.00 97.38 117 VAL A CA 1
ATOM 923 C C . VAL A 1 117 ? -8.516 -4.419 -19.791 1.00 97.38 117 VAL A C 1
ATOM 925 O O . VAL A 1 117 ? -9.700 -4.414 -20.124 1.00 97.38 117 VAL A O 1
ATOM 928 N N . LEU A 1 118 ? -7.793 -5.534 -19.721 1.00 97.81 118 LEU A N 1
ATOM 929 C CA . LEU A 1 118 ? -8.253 -6.854 -20.152 1.00 97.81 118 LEU A CA 1
ATOM 930 C C . LEU A 1 118 ? -9.078 -7.577 -19.081 1.00 97.81 118 LEU A C 1
ATOM 932 O O . LEU A 1 118 ? -9.988 -8.339 -19.400 1.00 97.81 118 LEU A O 1
ATOM 936 N N . ALA A 1 119 ? -8.760 -7.364 -17.801 1.00 97.38 119 ALA A N 1
ATOM 937 C CA . ALA A 1 119 ? -9.453 -8.016 -16.693 1.00 97.38 119 ALA A CA 1
ATOM 938 C C . ALA A 1 119 ? -9.452 -7.161 -15.424 1.00 97.38 119 ALA A C 1
ATOM 940 O O . ALA A 1 119 ? -8.529 -6.384 -15.168 1.00 97.38 119 ALA A O 1
ATOM 941 N N . ARG A 1 120 ? -10.486 -7.344 -14.596 1.00 97.31 120 ARG A N 1
ATOM 942 C CA . ARG A 1 120 ? -10.605 -6.720 -13.275 1.00 97.31 120 ARG A CA 1
ATOM 943 C C . ARG A 1 120 ? -10.960 -7.757 -12.220 1.00 97.31 120 ARG A C 1
ATOM 945 O O . ARG A 1 120 ? -11.801 -8.619 -12.455 1.00 97.31 120 ARG A O 1
ATOM 952 N N . TYR A 1 121 ? -10.365 -7.613 -11.045 1.00 93.88 121 TYR A N 1
ATOM 953 C CA . TYR A 1 121 ? -10.732 -8.343 -9.836 1.00 93.88 121 TYR A CA 1
ATOM 954 C C . TYR A 1 121 ? -11.008 -7.342 -8.715 1.00 93.88 121 TYR A C 1
ATOM 956 O O . TYR A 1 121 ? -10.297 -6.343 -8.582 1.00 93.88 121 TYR A O 1
ATOM 964 N N . SER A 1 122 ? -12.047 -7.577 -7.917 1.00 94.06 122 SER A N 1
ATOM 965 C CA . SER A 1 122 ? -12.447 -6.662 -6.848 1.00 94.06 122 SER A CA 1
ATOM 966 C C . SER A 1 122 ? -12.755 -7.401 -5.561 1.00 94.06 122 SER A C 1
ATOM 968 O O . SER A 1 122 ? -13.459 -8.404 -5.579 1.00 94.06 122 SER A O 1
ATOM 970 N N . LEU A 1 123 ? -12.282 -6.840 -4.453 1.00 93.31 123 LEU A N 1
ATOM 971 C CA . LEU A 1 123 ? -12.624 -7.244 -3.097 1.00 93.31 123 LEU A CA 1
ATOM 972 C C . LEU A 1 123 ? -13.410 -6.104 -2.450 1.00 93.31 123 LEU A C 1
ATOM 974 O O . LEU A 1 123 ? -12.911 -4.975 -2.351 1.00 93.31 123 LEU A O 1
ATOM 978 N N . SER A 1 124 ? -14.647 -6.386 -2.052 1.00 89.50 124 SER A N 1
ATOM 979 C CA . SER A 1 124 ? -15.532 -5.411 -1.414 1.00 89.50 124 SER A CA 1
ATOM 980 C C . SER A 1 124 ? -15.157 -5.174 0.058 1.00 89.50 124 SER A C 1
ATOM 982 O O . SER A 1 124 ? -14.452 -5.994 0.659 1.00 89.50 124 SER A O 1
ATOM 984 N N . PRO A 1 125 ? -15.600 -4.054 0.667 1.00 87.19 125 PRO A N 1
ATOM 985 C CA . PRO A 1 125 ? -15.294 -3.741 2.064 1.00 87.19 125 PRO A CA 1
ATOM 986 C C . PRO A 1 125 ? -15.837 -4.789 3.050 1.00 87.19 125 PRO A C 1
ATOM 988 O O . PRO A 1 125 ? -15.321 -4.916 4.155 1.00 87.19 125 PRO A O 1
ATOM 991 N N . ASP A 1 126 ? -16.876 -5.509 2.640 1.00 86.81 126 ASP A N 1
ATOM 992 C CA . ASP A 1 126 ? -17.623 -6.532 3.368 1.00 86.81 126 ASP A CA 1
ATOM 993 C C . ASP A 1 126 ? -17.288 -7.971 2.931 1.00 86.81 126 ASP A C 1
ATOM 995 O O . ASP A 1 126 ? -17.862 -8.920 3.459 1.00 86.81 126 ASP A O 1
ATOM 999 N N . GLU A 1 127 ? -16.338 -8.152 2.005 1.00 86.50 127 GLU A N 1
ATOM 1000 C CA . GLU A 1 127 ? -15.923 -9.478 1.531 1.00 86.50 127 GLU A CA 1
ATOM 1001 C C . GLU A 1 127 ? -15.298 -10.305 2.680 1.00 86.50 127 GLU A C 1
ATOM 1003 O O . GLU A 1 127 ? -14.338 -9.844 3.311 1.00 86.50 127 GLU A O 1
ATOM 1008 N N . PRO A 1 128 ? -15.777 -11.527 2.974 1.00 84.69 128 PRO A N 1
ATOM 1009 C CA . PRO A 1 128 ? -15.276 -12.320 4.092 1.00 84.69 128 PRO A CA 1
ATOM 1010 C C . PRO A 1 128 ? -13.918 -12.966 3.768 1.00 84.69 128 PRO A C 1
ATOM 1012 O O . PRO A 1 128 ? -13.840 -14.082 3.265 1.00 84.69 128 PRO A O 1
ATOM 1015 N N . LEU A 1 129 ? -12.820 -12.295 4.131 1.00 80.62 129 LEU A N 1
ATOM 1016 C CA . LEU A 1 129 ? -11.443 -12.785 3.923 1.00 80.62 129 LEU A CA 1
ATOM 1017 C C . LEU A 1 129 ? -10.957 -13.796 4.989 1.00 80.62 129 LEU A C 1
ATOM 1019 O O . LEU A 1 129 ? -9.772 -14.115 5.047 1.00 80.62 129 LEU A O 1
ATOM 1023 N N . GLY A 1 130 ? -11.849 -14.296 5.852 1.00 70.81 130 GLY A N 1
ATOM 1024 C CA . GLY A 1 130 ? -11.516 -15.158 6.995 1.00 70.81 130 GLY A CA 1
ATOM 1025 C C . GLY A 1 130 ? -10.977 -14.394 8.216 1.00 70.81 130 GLY A C 1
ATOM 1026 O O . GLY A 1 130 ? -10.538 -13.245 8.119 1.00 70.81 130 GLY A O 1
ATOM 1027 N N . GLU A 1 131 ? -11.011 -15.015 9.397 1.00 64.81 131 GLU A N 1
ATOM 1028 C CA . GLU A 1 131 ? -10.608 -14.358 10.650 1.00 64.81 131 GLU A CA 1
ATOM 1029 C C . GLU A 1 131 ? -9.109 -14.028 10.678 1.00 64.81 131 GLU A C 1
ATOM 1031 O O . GLU A 1 131 ? -8.260 -14.854 10.347 1.00 64.81 131 GLU A O 1
ATOM 1036 N N . THR A 1 132 ? -8.766 -12.811 11.107 1.00 61.34 132 THR A N 1
ATOM 1037 C CA . THR A 1 132 ? -7.378 -12.479 11.443 1.00 61.34 132 THR A CA 1
ATOM 1038 C C . THR A 1 132 ? -7.049 -13.143 12.785 1.00 61.34 132 THR A C 1
ATOM 1040 O O . THR A 1 132 ? -7.820 -12.952 13.731 1.00 61.34 132 THR A O 1
ATOM 1043 N N . PRO A 1 133 ? -5.923 -13.867 12.939 1.00 60.47 133 PRO A N 1
ATOM 1044 C CA . PRO A 1 133 ? -5.503 -14.355 14.247 1.00 60.47 133 PRO A CA 1
ATOM 1045 C C . PRO A 1 133 ? -5.377 -13.174 15.214 1.00 60.47 133 PRO A C 1
ATOM 1047 O O . PRO A 1 133 ? -4.521 -12.302 15.036 1.00 60.47 133 PRO A O 1
ATOM 1050 N N . ARG A 1 134 ? -6.261 -13.114 16.216 1.00 60.75 134 ARG A N 1
ATOM 1051 C CA . ARG A 1 134 ? -6.210 -12.066 17.238 1.00 60.75 134 ARG A CA 1
ATOM 1052 C C . ARG A 1 134 ? -4.882 -12.187 17.972 1.00 60.75 134 ARG A C 1
ATOM 1054 O O . ARG A 1 134 ? -4.569 -13.241 18.522 1.00 60.75 134 ARG A O 1
ATOM 1061 N N . THR A 1 135 ? -4.098 -11.112 17.982 1.00 63.06 135 THR A N 1
ATOM 1062 C CA . THR A 1 135 ? -2.931 -11.064 18.868 1.00 63.06 135 THR A CA 1
ATOM 1063 C C . THR A 1 135 ? -3.455 -11.000 20.307 1.00 63.06 135 THR A C 1
ATOM 1065 O O . THR A 1 135 ? -4.291 -10.135 20.577 1.00 63.06 135 THR A O 1
ATOM 1068 N N . PRO A 1 136 ? -3.039 -11.897 21.220 1.00 53.25 136 PRO A N 1
ATOM 1069 C CA . PRO A 1 136 ? -3.478 -11.824 22.608 1.00 53.25 136 PRO A CA 1
ATOM 1070 C C . PRO A 1 136 ? -3.06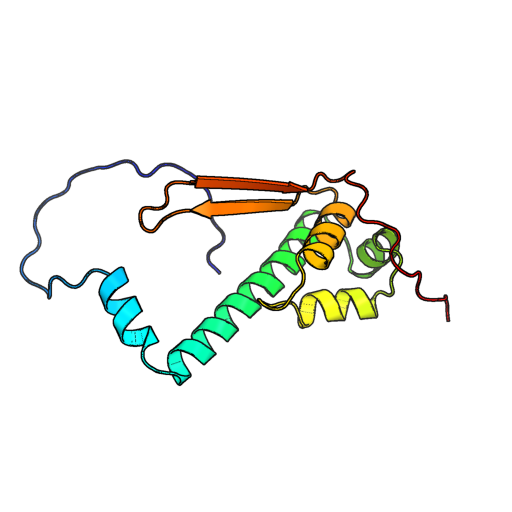2 -10.474 23.200 1.00 53.25 136 PRO A C 1
ATOM 1072 O O . PRO A 1 136 ? -1.950 -10.002 22.957 1.00 53.25 136 PRO A O 1
ATOM 1075 N N . ALA A 1 137 ? -3.979 -9.841 23.933 1.00 54.69 137 ALA A N 1
ATOM 1076 C CA . ALA A 1 137 ? -3.677 -8.639 24.694 1.00 54.69 137 ALA A CA 1
ATOM 1077 C C . ALA A 1 137 ? -2.649 -9.014 25.772 1.00 54.69 137 ALA A C 1
ATOM 1079 O O . ALA A 1 137 ? -2.964 -9.795 26.670 1.00 54.69 137 ALA A O 1
ATOM 1080 N N . GLY A 1 138 ? -1.415 -8.540 25.598 1.00 48.72 138 GLY A N 1
ATOM 1081 C CA . GLY A 1 138 ? -0.360 -8.589 26.610 1.00 48.72 138 GLY A CA 1
ATOM 1082 C C . GLY A 1 138 ? -0.449 -7.397 27.544 1.00 48.72 138 GLY A C 1
ATOM 1083 O O . GLY A 1 138 ? -0.860 -6.317 27.059 1.00 48.72 138 GLY A O 1
#

InterPro domains:
  IPR001387 Cro/C1-type, helix-turn-helix domain [PF01381] (56-107)
  IPR001387 Cro/C1-type, helix-turn-helix domain [PS50943] (54-110)
  IPR001387 Cro/C1-type, helix-turn-helix domain [SM00530] (53-109)
  IPR001387 Cro/C1-type, helix-turn-helix domain [cd00093] (52-106)
  IPR010982 Lambda repressor-like, DNA-binding domain superfamily [G3DSA:1.10.260.40] (39-113)
  IPR010982 Lambda repressor-like, DNA-binding domain superfamily [SSF47413] (45-115)

Foldseek 3Di:
DPDDDDDDPDDDDDDDDDDDPPQDPVNVVVVQCVDPVSVVVVQVVQQLVQLVVLVVLCVVLVHDLCLLCVLLLHHSVVSVCCSVVGGPPDDPLNVQSSQLSSQHKDKDFDADPVGHTPDMDIDHSPRCSDRDPRDDDD

pLDDT: mean 83.31, std 21.74, range [28.86, 98.44]

Sequence (138 aa):
MRLALTNGCGSNNMGGVSEASNTSFRDYFKEVMQDPEERRLYREVLEEELRNLLVYLRKRRRLTQQALAERLGVTRSRVSQMEASAGLSTSLEALARYAQALGLSLRLEFADEDGEVLARYSLSPDEPLGETPRTPAG

Secondary structure (DSSP, 8-state):
------------------------HHHHHHHHTTSHHHHHHHHHHHHHHHHHHHHHHHHHTT--HHHHHHHHTS-HHHHHHHHHS-STTS-HHHHHHHHHHTT--EEEEEE-TT--EEEEEEE-TT-------PPP--